Protein AF-A0A953IMC5-F1 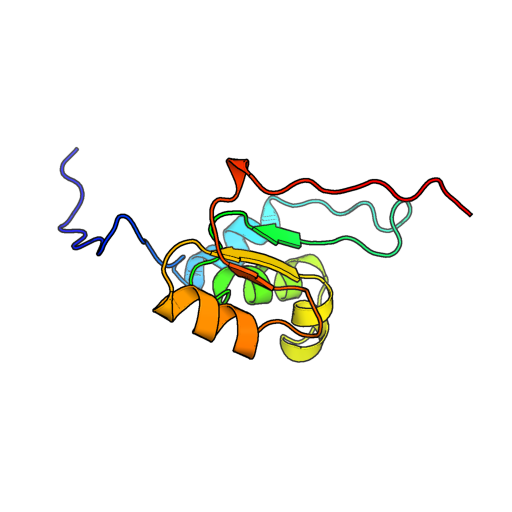(afdb_monomer)

Secondary structure (DSSP, 8-state):
-PPP----GGG--PPPGGGHHHHHTT----TTT-SS--EEETT-TTSHHHHHHHHHHHT--HHHHGGGEEEEE-SHHHHHHHHHHS-TT-EEES-GGG---PPPPP-

pLDDT: mean 86.27, std 15.6, range [36.62, 98.06]

Mean predicted aligned error: 6.72 Å

Foldseek 3Di:
DDDPDDPCPVPDDDDDLVCLLVVLVVDDDPCVVDVQAAQEEAACQLVPSVLSNQCNNVVDDSLVSLARAAYEHADPVRLVSNPVRHPDHSGHYHHSVPDDDDDDDDD

Sequence (107 aa):
MARPESQAIAGYFPTPEHLVPAIASLVALERERYDRPIVFDPCAGTGAALVALAGAVLDLAPADAARYCLGIELEATRAEALARRLPHGGARSGDALAFGIAASPGA

Nearest PDB structures (foldseek):
  1zkd-assembly1_B  TM=5.795E-01  e=1.373E+00  Rhodopseudomonas palustris CGA009
  1zkd-assembly1_A  TM=4.859E-01  e=1.886E+00  Rhodopseudomonas palustris CGA009
  5zzw-assembly2_A  TM=4.859E-01  e=1.770E+00  Dictyostelium discoideum

Radius of gyration: 14.93 Å; Cα contacts (8 Å, |Δi|>4): 144; chains: 1; bounding box: 53×29×34 Å

Structure (mmCIF, N/CA/C/O backbone):
data_AF-A0A953IMC5-F1
#
_entry.id   AF-A0A953IMC5-F1
#
loop_
_atom_site.group_PDB
_atom_site.id
_atom_site.type_symbol
_atom_site.label_atom_id
_atom_site.label_alt_id
_atom_site.label_comp_id
_atom_site.label_asym_id
_atom_site.label_entity_id
_atom_site.label_seq_id
_atom_site.pdbx_PDB_ins_code
_atom_site.Cartn_x
_atom_site.Cartn_y
_atom_site.Cartn_z
_atom_site.occupancy
_atom_site.B_iso_or_equiv
_atom_site.auth_seq_id
_atom_site.auth_comp_id
_atom_site.auth_asym_id
_atom_site.auth_atom_id
_atom_site.pdbx_PDB_model_num
ATOM 1 N N . MET A 1 1 ? -28.561 10.664 -5.590 1.00 40.03 1 MET A N 1
ATOM 2 C CA .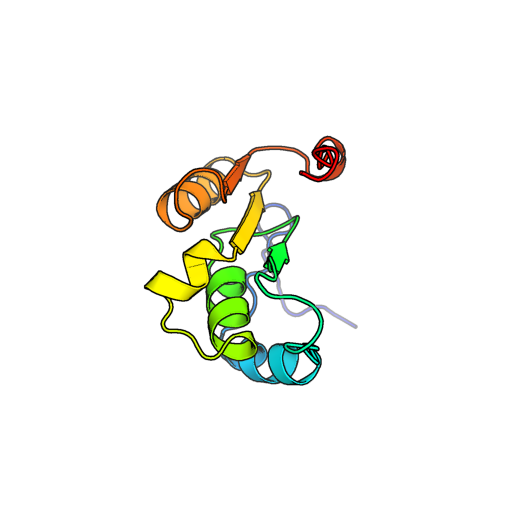 MET A 1 1 ? -28.171 9.240 -5.537 1.00 40.03 1 MET A CA 1
ATOM 3 C C . MET A 1 1 ? -27.882 8.885 -4.092 1.00 40.03 1 MET A C 1
ATOM 5 O O . MET A 1 1 ? -26.944 9.431 -3.525 1.00 40.03 1 MET A O 1
ATOM 9 N N . ALA A 1 2 ? -28.740 8.069 -3.481 1.00 48.50 2 ALA A N 1
ATOM 10 C CA . ALA A 1 2 ? -28.516 7.545 -2.140 1.00 48.50 2 ALA A CA 1
ATOM 11 C C . ALA A 1 2 ? -27.264 6.658 -2.172 1.00 48.50 2 ALA A C 1
ATOM 13 O O . ALA A 1 2 ? -27.209 5.699 -2.941 1.00 48.50 2 ALA A O 1
ATOM 14 N N . ARG A 1 3 ? -26.237 7.019 -1.396 1.00 58.12 3 ARG A N 1
ATOM 15 C CA . ARG A 1 3 ? -25.108 6.120 -1.142 1.00 58.12 3 ARG A CA 1
ATOM 16 C C . ARG A 1 3 ? -25.673 4.966 -0.303 1.00 58.12 3 ARG A C 1
ATOM 18 O O . ARG A 1 3 ? -26.260 5.274 0.736 1.00 58.12 3 ARG A O 1
ATOM 25 N N . PRO A 1 4 ? -25.569 3.695 -0.733 1.00 52.69 4 PRO A N 1
ATOM 26 C CA . PRO A 1 4 ? -25.958 2.584 0.126 1.00 52.69 4 PRO A CA 1
ATOM 27 C C . PRO A 1 4 ? -25.147 2.704 1.414 1.00 52.69 4 PRO A C 1
ATOM 29 O O . PRO A 1 4 ? -23.981 3.090 1.346 1.00 5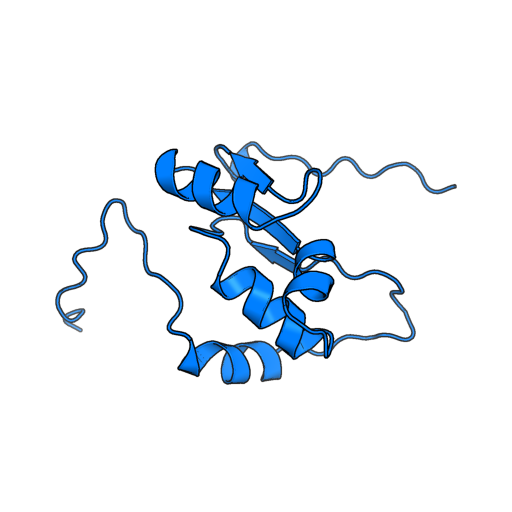2.69 4 PRO A O 1
ATOM 32 N N . GLU A 1 5 ? -25.812 2.496 2.551 1.00 49.66 5 GLU A N 1
ATOM 33 C CA . GLU A 1 5 ? -25.353 2.760 3.918 1.00 49.66 5 GLU A CA 1
ATOM 34 C C . GLU A 1 5 ? -23.862 2.484 4.118 1.0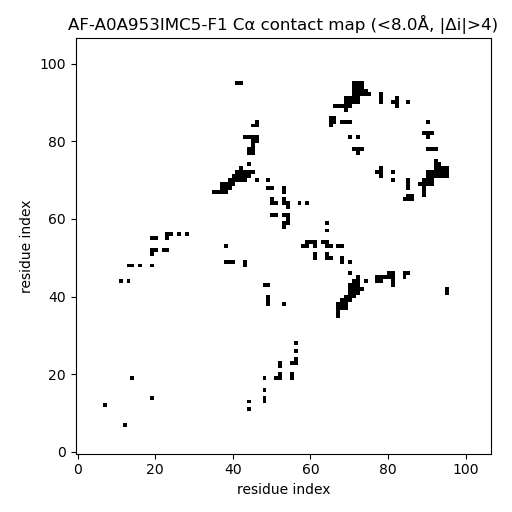0 49.66 5 GLU A C 1
ATOM 36 O O . GLU A 1 5 ? -23.439 1.397 4.502 1.00 49.66 5 GLU A O 1
ATOM 41 N N . SER A 1 6 ? -23.039 3.497 3.867 1.00 50.41 6 SER A N 1
ATOM 42 C CA . SER A 1 6 ? -21.639 3.420 4.215 1.00 50.41 6 SER A CA 1
ATOM 43 C C . SER A 1 6 ? -21.516 3.987 5.607 1.00 50.41 6 SER A C 1
ATOM 45 O O . SER A 1 6 ? -21.442 5.203 5.792 1.00 50.41 6 SER A O 1
ATOM 47 N N . GLN A 1 7 ? -21.491 3.095 6.591 1.00 53.19 7 GLN A N 1
ATOM 48 C CA . GLN A 1 7 ? -20.982 3.394 7.923 1.00 53.19 7 GLN A CA 1
ATOM 49 C C . GLN A 1 7 ? -19.468 3.633 7.822 1.00 53.19 7 GLN A C 1
ATOM 51 O O . GLN A 1 7 ? -18.652 2.838 8.280 1.00 53.19 7 GLN A O 1
ATOM 56 N N . ALA A 1 8 ? -19.072 4.709 7.145 1.00 59.25 8 ALA A N 1
ATOM 57 C CA . ALA A 1 8 ? -17.684 5.118 7.070 1.00 59.25 8 ALA A CA 1
ATOM 58 C C . ALA A 1 8 ? -17.288 5.648 8.447 1.00 59.25 8 ALA A C 1
ATOM 60 O O . ALA A 1 8 ? -17.583 6.792 8.797 1.00 59.25 8 ALA A O 1
ATOM 61 N N . ILE A 1 9 ? -16.636 4.808 9.247 1.00 64.00 9 ILE A N 1
ATOM 62 C CA . ILE A 1 9 ? -16.046 5.243 10.510 1.00 64.00 9 ILE A CA 1
ATOM 63 C C . ILE A 1 9 ? -14.937 6.239 10.154 1.00 64.00 9 ILE A C 1
ATOM 65 O O . ILE A 1 9 ? -13.953 5.881 9.507 1.00 64.00 9 ILE A O 1
ATOM 69 N N . ALA A 1 10 ? -15.138 7.505 10.528 1.00 66.00 10 ALA A N 1
ATOM 70 C CA . ALA A 1 10 ? -14.235 8.617 10.227 1.00 66.00 10 ALA A CA 1
ATOM 71 C C . ALA A 1 10 ? -13.931 8.816 8.723 1.00 66.00 10 ALA A C 1
ATOM 73 O O . ALA A 1 10 ? -12.828 9.212 8.362 1.00 66.00 10 ALA A O 1
ATOM 74 N N . GLY A 1 11 ? -14.891 8.531 7.832 1.00 72.56 11 GLY A N 1
ATOM 75 C CA . GLY A 1 11 ? -14.705 8.750 6.390 1.00 72.56 11 GLY A CA 1
ATOM 76 C C . GLY A 1 11 ? -13.782 7.740 5.696 1.00 72.56 11 GLY A C 1
ATOM 77 O O . GLY A 1 11 ? -13.371 7.985 4.566 1.00 72.56 11 GLY A O 1
ATOM 78 N N . TYR A 1 12 ? -13.473 6.609 6.341 1.00 81.56 12 TYR A N 1
ATOM 79 C CA . TYR A 1 12 ? -12.688 5.521 5.757 1.00 81.56 12 TYR A CA 1
ATOM 80 C C . TYR A 1 12 ? -13.549 4.577 4.907 1.00 81.56 12 TYR A C 1
ATOM 82 O O . TYR A 1 12 ? -14.571 4.065 5.371 1.00 81.56 12 TYR A O 1
ATOM 90 N N . PHE A 1 13 ? -13.091 4.306 3.683 1.00 87.50 13 PHE A N 1
ATOM 91 C CA . PHE A 1 13 ? -13.696 3.362 2.745 1.00 87.50 13 PHE A CA 1
ATOM 92 C C . PHE A 1 13 ? -12.583 2.459 2.195 1.00 87.50 13 PHE A C 1
ATOM 94 O O . PHE A 1 13 ? -11.811 2.914 1.350 1.00 87.50 13 PHE A O 1
ATOM 101 N N . PRO A 1 14 ? -12.439 1.210 2.675 1.00 89.94 14 PRO A N 1
ATOM 102 C CA . PRO A 1 14 ? -11.409 0.321 2.154 1.00 89.94 14 PRO A CA 1
ATOM 103 C C . PRO A 1 14 ? -11.668 0.040 0.673 1.00 89.94 14 PRO A C 1
ATOM 105 O O . PRO A 1 14 ? -12.790 -0.305 0.299 1.00 89.94 14 PRO A O 1
ATOM 108 N N . THR A 1 15 ? -10.633 0.148 -0.161 1.00 94.06 15 THR A N 1
ATOM 109 C CA . THR A 1 15 ? -10.723 -0.236 -1.574 1.00 94.06 15 THR A CA 1
ATOM 110 C C . THR A 1 15 ? -11.113 -1.713 -1.675 1.00 94.06 15 THR A C 1
ATOM 112 O O . THR A 1 15 ? -10.380 -2.562 -1.161 1.00 94.06 15 THR A O 1
ATOM 115 N N . PRO A 1 16 ? -12.234 -2.052 -2.333 1.00 94.00 16 PRO A N 1
ATOM 116 C CA . PRO A 1 16 ? -12.592 -3.441 -2.582 1.00 94.00 16 PRO A CA 1
ATOM 117 C C . PRO A 1 16 ? -11.510 -4.145 -3.407 1.00 94.00 16 PRO A C 1
ATOM 119 O O . PRO A 1 16 ? -11.112 -3.647 -4.459 1.00 94.00 16 PRO A O 1
ATOM 122 N N . GLU A 1 17 ? -11.064 -5.322 -2.964 1.00 93.56 17 GLU A N 1
ATOM 123 C CA . GLU A 1 17 ? -9.935 -6.042 -3.581 1.00 93.56 17 GLU A CA 1
ATOM 124 C C . GLU A 1 17 ? -10.149 -6.319 -5.076 1.00 93.56 17 GLU A C 1
ATOM 126 O O . GLU A 1 17 ? -9.232 -6.171 -5.879 1.00 93.56 17 GLU A O 1
ATOM 131 N N . HIS A 1 18 ? -11.387 -6.625 -5.473 1.00 95.25 18 HIS A N 1
ATOM 132 C CA . HIS A 1 18 ? -11.745 -6.895 -6.868 1.00 95.25 18 HIS A CA 1
ATOM 133 C C . HIS A 1 18 ? -11.597 -5.680 -7.803 1.00 95.25 18 HIS A C 1
ATOM 135 O O . HIS A 1 18 ? -11.589 -5.857 -9.019 1.00 95.25 18 HIS A O 1
ATOM 141 N N . LEU A 1 19 ? -11.484 -4.456 -7.271 1.00 96.62 19 LEU A N 1
ATOM 142 C CA . LEU A 1 19 ? -11.272 -3.245 -8.073 1.00 96.62 19 LEU A CA 1
ATOM 143 C C . LEU A 1 19 ? -9.791 -2.945 -8.322 1.00 96.62 19 LEU A C 1
ATOM 145 O O . LEU A 1 19 ? -9.479 -2.194 -9.244 1.00 96.62 19 LEU A O 1
ATOM 149 N N . VAL A 1 20 ? -8.873 -3.533 -7.549 1.00 96.19 20 VAL A N 1
ATOM 150 C CA . VAL A 1 20 ? -7.432 -3.263 -7.673 1.00 96.19 20 VAL A CA 1
ATOM 151 C C . VAL A 1 20 ? -6.897 -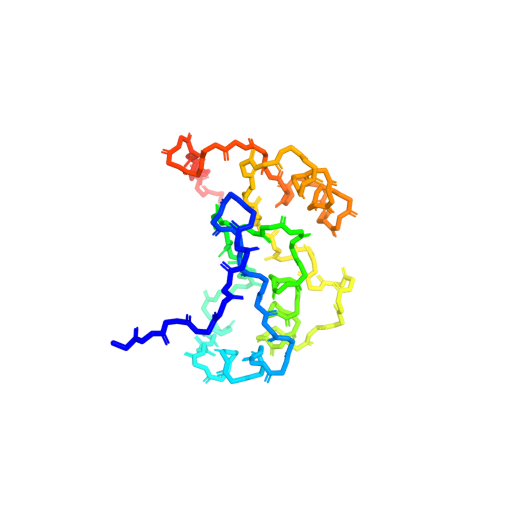3.561 -9.082 1.00 96.19 20 VAL A C 1
ATOM 153 O O . VAL A 1 20 ? -6.205 -2.695 -9.617 1.00 96.19 20 VAL A O 1
ATOM 156 N N . PRO A 1 21 ? -7.239 -4.688 -9.746 1.00 94.94 21 PRO A N 1
ATOM 157 C CA . PRO A 1 21 ? -6.767 -4.946 -11.109 1.00 94.94 21 PRO A CA 1
ATOM 158 C C . PRO A 1 21 ? -7.249 -3.899 -12.120 1.00 94.94 21 PRO A C 1
ATOM 160 O O . PRO A 1 21 ? -6.492 -3.479 -12.993 1.00 94.94 21 PRO A O 1
ATOM 163 N N . ALA A 1 22 ? -8.495 -3.434 -11.980 1.00 97.19 22 ALA A N 1
ATOM 164 C CA . ALA A 1 22 ? -9.044 -2.397 -12.846 1.00 97.19 22 ALA A CA 1
ATOM 165 C C . ALA A 1 22 ? -8.314 -1.061 -12.644 1.00 97.19 22 ALA A C 1
ATOM 167 O O . ALA A 1 22 ? -7.954 -0.413 -13.622 1.00 97.19 22 ALA A O 1
ATOM 168 N N . ILE A 1 23 ? -8.026 -0.679 -11.395 1.00 96.06 23 ILE A N 1
ATOM 169 C CA . ILE A 1 23 ? -7.243 0.527 -11.083 1.00 96.06 23 ILE A CA 1
ATOM 170 C C . ILE A 1 23 ? -5.821 0.409 -11.648 1.00 96.06 23 ILE A C 1
ATOM 172 O O . ILE A 1 23 ? -5.347 1.337 -12.297 1.00 96.06 23 ILE A O 1
ATOM 176 N N . ALA A 1 24 ? -5.161 -0.737 -11.459 1.00 95.38 24 ALA A N 1
ATOM 177 C CA . ALA A 1 24 ? -3.811 -0.980 -11.964 1.00 95.38 24 ALA A CA 1
ATOM 178 C C . ALA A 1 24 ? -3.729 -0.856 -13.494 1.00 95.38 24 ALA A C 1
ATOM 180 O O . ALA A 1 24 ? -2.760 -0.308 -14.007 1.00 95.38 24 ALA A O 1
ATOM 181 N N . SER A 1 25 ? -4.770 -1.283 -14.220 1.00 95.31 25 SER A N 1
ATOM 182 C CA . SER A 1 25 ? -4.822 -1.182 -15.688 1.00 95.31 25 SER A CA 1
ATOM 183 C C . SER A 1 25 ? -4.811 0.255 -16.228 1.00 95.31 25 SER A C 1
ATOM 185 O O . SER A 1 25 ? -4.526 0.466 -17.404 1.00 95.31 25 SER A O 1
ATOM 187 N N . LEU A 1 26 ? -5.101 1.246 -15.377 1.00 95.31 26 LEU A N 1
ATOM 188 C CA . LEU A 1 26 ? -5.060 2.667 -15.732 1.00 95.31 26 LEU A CA 1
ATOM 189 C C . LEU A 1 26 ? -3.658 3.274 -15.594 1.00 95.31 26 LEU A C 1
ATOM 191 O O . LEU A 1 26 ? -3.446 4.419 -15.993 1.00 95.31 26 LEU A O 1
ATOM 195 N N . VAL A 1 27 ? -2.708 2.540 -15.011 1.00 90.94 27 VAL A N 1
ATOM 196 C CA . VAL A 1 27 ? -1.353 3.019 -14.738 1.00 90.94 27 VAL A CA 1
ATOM 197 C C . VAL A 1 27 ? -0.396 2.452 -15.783 1.00 90.94 27 VAL A C 1
ATOM 199 O O . VAL A 1 27 ? -0.154 1.249 -15.830 1.00 90.94 27 VAL A O 1
ATOM 202 N N . ALA A 1 28 ? 0.188 3.329 -16.598 1.00 86.06 28 ALA A N 1
ATOM 203 C CA . ALA A 1 28 ? 1.280 2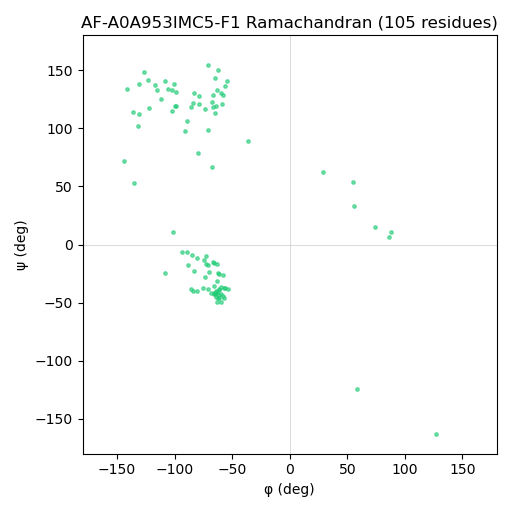.984 -17.503 1.00 86.06 28 ALA A CA 1
ATOM 204 C C . ALA A 1 28 ? 2.618 3.393 -16.872 1.00 86.06 28 ALA A C 1
ATOM 206 O O . ALA A 1 28 ? 2.834 4.569 -16.579 1.00 86.06 28 ALA A O 1
ATOM 207 N N . LEU A 1 29 ? 3.508 2.425 -16.646 1.00 84.25 29 LEU A N 1
ATOM 208 C CA . LEU A 1 29 ? 4.835 2.669 -16.083 1.00 84.25 29 LEU A CA 1
ATOM 209 C C . LEU A 1 29 ? 5.895 2.697 -17.192 1.00 84.25 29 LEU A C 1
ATOM 211 O O . LEU A 1 29 ? 6.127 1.686 -17.849 1.00 84.25 29 LEU A O 1
ATOM 215 N N . GLU A 1 30 ? 6.582 3.830 -17.346 1.00 85.69 30 GLU A N 1
ATOM 216 C CA . GLU A 1 30 ? 7.747 3.984 -18.233 1.00 85.69 30 GLU A CA 1
ATOM 217 C C . GLU A 1 30 ? 9.009 3.410 -17.565 1.00 85.69 30 GLU A C 1
ATOM 219 O O . GLU A 1 30 ? 9.826 4.141 -16.994 1.00 85.69 30 GLU A O 1
ATOM 224 N N . ARG A 1 31 ? 9.155 2.081 -17.585 1.00 76.94 31 ARG A N 1
ATOM 225 C CA . ARG A 1 31 ? 10.261 1.372 -16.911 1.00 76.94 31 ARG A CA 1
ATOM 226 C C . ARG A 1 31 ? 11.639 1.739 -17.460 1.00 76.94 31 ARG A C 1
ATOM 228 O O . ARG A 1 31 ? 12.620 1.630 -16.737 1.00 76.94 31 ARG A O 1
ATOM 235 N N . GLU A 1 32 ? 11.719 2.190 -18.707 1.00 79.50 32 GLU A N 1
ATOM 236 C CA . GLU A 1 32 ? 12.967 2.607 -19.354 1.00 79.50 32 GLU A CA 1
ATOM 237 C C . GLU A 1 32 ? 13.489 3.950 -18.825 1.00 79.50 32 GLU A C 1
ATOM 239 O O . GLU A 1 32 ? 14.649 4.293 -19.051 1.00 79.50 32 GLU A O 1
ATOM 244 N N . ARG A 1 33 ? 12.634 4.728 -18.150 1.00 80.25 33 ARG A N 1
ATOM 245 C CA . ARG A 1 33 ? 12.947 6.079 -17.673 1.00 80.25 33 ARG A CA 1
ATOM 246 C C . ARG A 1 33 ? 13.112 6.165 -16.157 1.00 80.25 33 ARG A C 1
ATOM 248 O O . ARG A 1 33 ? 13.759 7.095 -15.675 1.00 80.25 33 ARG A O 1
ATOM 255 N N . TYR A 1 34 ? 12.508 5.238 -15.414 1.00 78.19 34 TYR A N 1
ATOM 256 C CA . TYR A 1 34 ? 12.467 5.274 -13.956 1.00 78.19 34 TYR A CA 1
ATOM 257 C C . TYR A 1 34 ? 12.740 3.900 -13.341 1.00 78.19 34 TYR A C 1
ATOM 259 O O . TYR A 1 34 ? 11.923 2.985 -13.420 1.00 78.19 34 TYR A O 1
ATOM 267 N N . ASP A 1 35 ? 13.862 3.798 -12.634 1.00 76.88 35 ASP A N 1
ATOM 268 C CA . ASP A 1 35 ? 14.391 2.514 -12.158 1.00 76.88 35 ASP A CA 1
ATOM 269 C C . ASP A 1 35 ? 13.738 2.037 -10.848 1.00 76.88 35 ASP A C 1
ATOM 271 O O . ASP A 1 35 ? 13.787 0.856 -10.500 1.00 76.88 35 ASP A O 1
ATOM 275 N N . ARG A 1 36 ? 13.168 2.965 -10.065 1.00 83.69 36 ARG A N 1
ATOM 276 C CA . ARG A 1 36 ? 12.629 2.711 -8.715 1.00 83.69 36 ARG A CA 1
ATOM 277 C C . ARG A 1 36 ? 11.375 3.550 -8.443 1.00 83.69 36 ARG A C 1
ATOM 279 O O . ARG A 1 36 ? 11.449 4.520 -7.685 1.00 83.69 36 ARG A O 1
ATOM 286 N N . PRO A 1 37 ? 10.233 3.226 -9.071 1.00 89.56 37 PRO A N 1
ATOM 287 C CA . PRO A 1 37 ? 8.986 3.943 -8.826 1.00 89.56 37 PRO A CA 1
ATOM 288 C C . PRO A 1 37 ? 8.516 3.739 -7.383 1.00 89.56 37 PRO A C 1
ATOM 290 O O . PRO A 1 37 ? 8.639 2.648 -6.838 1.00 89.56 37 PRO A O 1
ATOM 293 N N . ILE A 1 38 ? 7.939 4.773 -6.777 1.00 91.75 38 ILE A N 1
ATOM 294 C CA . ILE A 1 38 ? 7.276 4.668 -5.474 1.00 91.75 38 ILE A CA 1
ATOM 295 C C . ILE A 1 38 ? 5.781 4.863 -5.695 1.00 91.75 38 ILE A C 1
ATOM 297 O O . ILE A 1 38 ? 5.361 5.875 -6.257 1.00 91.75 38 ILE A O 1
ATOM 301 N N . VAL A 1 39 ? 4.982 3.900 -5.246 1.00 94.38 39 VAL A N 1
ATOM 302 C CA . VAL A 1 39 ? 3.527 4.028 -5.183 1.00 94.38 39 VAL A CA 1
ATOM 303 C C . VAL A 1 39 ? 3.191 4.740 -3.883 1.00 94.38 39 VAL A C 1
ATOM 305 O O . VAL A 1 39 ? 3.572 4.294 -2.799 1.00 94.38 39 VAL A O 1
ATOM 308 N N . PHE A 1 40 ? 2.508 5.873 -4.001 1.00 95.25 40 PHE A N 1
ATOM 309 C CA . PHE A 1 40 ? 2.199 6.749 -2.883 1.00 95.25 40 PHE A CA 1
ATOM 310 C C . PHE A 1 40 ? 0.693 6.815 -2.637 1.00 95.25 40 PHE A C 1
ATOM 312 O O . PHE A 1 40 ? -0.070 7.032 -3.577 1.00 95.25 40 PHE A O 1
ATOM 319 N N . ASP A 1 41 ? 0.282 6.676 -1.377 1.00 96.19 41 ASP A N 1
ATOM 320 C CA . ASP A 1 41 ? -1.100 6.885 -0.943 1.00 96.19 41 ASP A CA 1
ATOM 321 C C . ASP A 1 41 ? -1.145 7.809 0.292 1.00 96.19 41 ASP A C 1
ATOM 323 O O . ASP A 1 41 ? -0.690 7.417 1.374 1.00 96.19 41 ASP A O 1
ATOM 327 N N . PRO A 1 42 ? -1.679 9.039 0.169 1.00 95.00 42 PRO A N 1
ATOM 328 C CA . PRO A 1 42 ? -1.795 9.971 1.289 1.00 95.00 42 PRO A CA 1
ATOM 329 C C . PRO A 1 42 ? -2.880 9.578 2.308 1.00 95.00 42 PRO A C 1
ATOM 331 O O . PRO A 1 42 ? -2.951 10.191 3.371 1.00 95.00 42 PRO A O 1
ATOM 334 N N . CYS A 1 43 ? -3.723 8.591 1.994 1.00 94.56 43 CYS A N 1
ATOM 335 C CA . CYS A 1 43 ? -4.829 8.114 2.824 1.00 94.56 43 CYS A CA 1
ATOM 336 C C . CYS A 1 43 ? -4.840 6.578 2.849 1.00 94.56 43 CYS A C 1
ATOM 338 O O . CYS A 1 43 ? -5.848 5.933 2.551 1.00 94.56 43 CYS A O 1
ATOM 340 N N . ALA A 1 44 ? -3.697 5.989 3.193 1.00 96.06 44 ALA A N 1
ATOM 341 C CA . ALA A 1 44 ? -3.402 4.585 2.942 1.00 96.06 44 ALA A CA 1
ATOM 342 C C . ALA A 1 44 ? -4.274 3.601 3.735 1.00 96.06 44 ALA A C 1
ATOM 344 O O . ALA A 1 44 ? -4.285 2.399 3.436 1.00 96.06 44 ALA A O 1
ATOM 345 N N . GLY A 1 45 ? -4.986 4.052 4.771 1.00 95.56 45 GLY A N 1
ATOM 346 C CA . GLY A 1 45 ? -5.715 3.169 5.663 1.00 95.56 45 GLY A CA 1
ATOM 347 C C . GLY A 1 45 ? -4.758 2.175 6.302 1.00 95.56 45 GLY A C 1
ATOM 348 O O . GLY A 1 45 ? -3.743 2.534 6.886 1.00 95.56 45 GLY A O 1
ATOM 349 N N 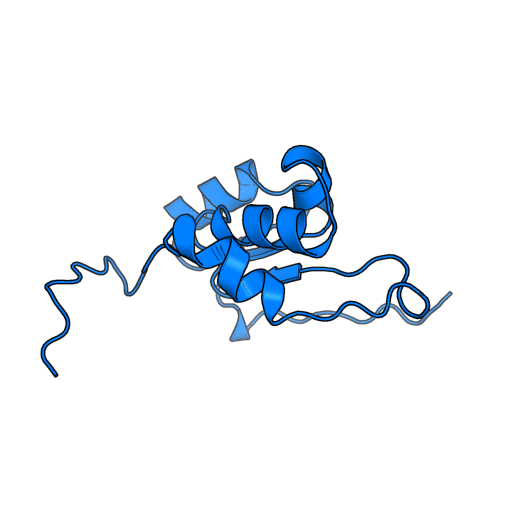. THR A 1 46 ? -5.055 0.886 6.148 1.00 96.31 46 THR A N 1
ATOM 350 C CA . THR A 1 46 ? -4.135 -0.167 6.604 1.00 96.31 46 THR A CA 1
ATOM 351 C C . THR A 1 46 ? -2.981 -0.423 5.622 1.00 96.31 46 THR A C 1
ATOM 353 O O . THR A 1 46 ? -2.057 -1.168 5.944 1.00 96.31 46 THR A O 1
ATOM 356 N N . GLY A 1 47 ? -3.034 0.109 4.398 1.00 97.25 47 GLY A N 1
ATOM 357 C CA . GLY A 1 47 ? -2.065 -0.124 3.321 1.00 97.25 47 GLY A CA 1
ATOM 358 C C . GLY A 1 47 ? -2.332 -1.362 2.459 1.00 97.25 47 GLY A C 1
ATOM 359 O O . GLY A 1 47 ? -1.495 -1.716 1.637 1.00 97.25 47 GLY A O 1
ATOM 360 N N . ALA A 1 48 ? -3.465 -2.052 2.638 1.00 97.25 48 ALA A N 1
ATOM 361 C CA . ALA A 1 48 ? -3.773 -3.275 1.884 1.00 97.25 48 ALA A CA 1
ATOM 362 C C . ALA A 1 48 ? -3.898 -2.994 0.378 1.00 97.25 48 ALA A C 1
ATOM 364 O O . ALA A 1 48 ? -3.250 -3.650 -0.434 1.00 97.25 48 ALA A O 1
ATOM 365 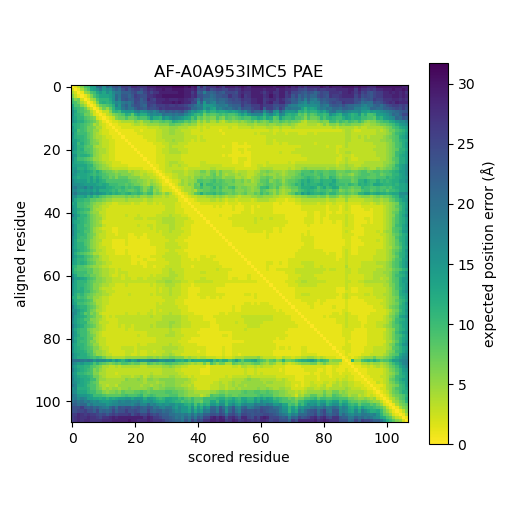N N . ALA A 1 49 ? -4.683 -1.972 0.028 1.00 97.56 49 ALA A N 1
ATOM 366 C CA . ALA A 1 49 ? -4.881 -1.549 -1.353 1.00 97.56 49 ALA A CA 1
ATOM 367 C C . ALA A 1 49 ? -3.582 -1.044 -1.990 1.00 97.56 49 ALA A C 1
ATOM 369 O O . ALA A 1 49 ? -3.291 -1.386 -3.130 1.00 97.56 49 ALA A O 1
ATOM 370 N N . LEU A 1 50 ? -2.780 -0.291 -1.230 1.00 97.88 50 LEU A N 1
ATOM 371 C CA . LEU A 1 50 ? -1.491 0.234 -1.673 1.00 97.88 50 LEU A CA 1
ATOM 372 C C . LEU A 1 50 ? -0.521 -0.890 -2.074 1.00 97.88 50 LEU A C 1
ATOM 374 O O . LEU A 1 50 ? 0.016 -0.870 -3.178 1.00 97.88 50 LEU A O 1
ATOM 378 N N . VAL A 1 51 ? -0.349 -1.907 -1.222 1.00 98.06 51 VAL A N 1
ATOM 379 C CA . VAL A 1 51 ? 0.526 -3.054 -1.527 1.00 98.06 51 VAL A CA 1
ATOM 380 C C . VAL A 1 51 ? -0.012 -3.873 -2.699 1.00 98.06 51 VAL A C 1
ATOM 382 O O . VAL A 1 51 ? 0.762 -4.282 -3.562 1.00 98.06 51 VAL A O 1
ATOM 385 N N . ALA A 1 52 ? -1.327 -4.101 -2.757 1.00 97.88 52 ALA A N 1
ATOM 386 C CA . ALA A 1 52 ? -1.943 -4.842 -3.855 1.00 97.88 52 ALA A CA 1
ATOM 387 C C . ALA A 1 52 ? -1.787 -4.110 -5.199 1.00 97.88 52 ALA A C 1
ATOM 389 O O . ALA A 1 52 ? -1.445 -4.732 -6.203 1.00 97.88 52 ALA A O 1
ATOM 390 N N . LEU A 1 53 ? -1.974 -2.786 -5.211 1.00 97.44 53 LEU A N 1
ATOM 391 C CA . LEU A 1 53 ? -1.770 -1.952 -6.392 1.00 97.44 53 LEU A CA 1
ATOM 392 C C . LEU A 1 53 ? -0.303 -1.959 -6.828 1.00 97.44 53 LEU A C 1
ATOM 394 O O . LEU A 1 53 ? -0.026 -2.150 -8.009 1.00 97.44 53 LEU A O 1
ATOM 398 N N . ALA A 1 54 ? 0.636 -1.806 -5.891 1.00 96.12 54 ALA A N 1
ATOM 399 C CA . ALA A 1 54 ? 2.063 -1.884 -6.190 1.00 96.12 54 ALA A CA 1
ATOM 400 C C . ALA A 1 54 ? 2.449 -3.249 -6.773 1.00 96.12 54 ALA A C 1
ATOM 402 O O . ALA A 1 54 ? 3.170 -3.300 -7.763 1.00 96.12 54 ALA A O 1
ATOM 403 N N . GLY A 1 55 ? 1.926 -4.347 -6.220 1.00 95.88 55 GLY A N 1
ATOM 404 C CA . GLY A 1 55 ? 2.147 -5.689 -6.761 1.00 95.88 55 GLY A CA 1
ATOM 405 C C . GLY A 1 55 ? 1.615 -5.838 -8.185 1.00 95.88 55 GLY A C 1
ATOM 406 O O . GLY A 1 55 ? 2.323 -6.349 -9.046 1.00 95.88 55 GLY A O 1
ATOM 407 N N . ALA A 1 56 ? 0.411 -5.326 -8.456 1.00 95.62 56 ALA A N 1
ATOM 408 C CA . ALA A 1 56 ? -0.203 -5.391 -9.780 1.00 95.62 56 ALA A CA 1
ATOM 409 C C . ALA A 1 56 ? 0.524 -4.529 -10.829 1.00 95.62 56 ALA A C 1
ATOM 411 O O . ALA A 1 56 ? 0.713 -4.970 -11.957 1.00 95.62 56 ALA A O 1
ATOM 412 N N . VAL A 1 57 ? 0.946 -3.313 -10.470 1.00 94.19 57 VAL A N 1
ATOM 413 C CA . VAL A 1 57 ? 1.635 -2.389 -11.392 1.00 94.19 57 VAL A CA 1
ATOM 414 C C . VAL A 1 57 ? 3.087 -2.811 -11.635 1.00 94.19 57 VAL A C 1
ATOM 416 O O . VAL A 1 57 ? 3.610 -2.674 -12.743 1.00 94.19 57 VAL A O 1
ATOM 419 N N . LEU A 1 58 ? 3.764 -3.316 -10.600 1.00 92.50 58 LEU A N 1
ATOM 420 C CA . LEU A 1 58 ? 5.183 -3.666 -10.666 1.00 92.50 58 LEU A CA 1
ATOM 421 C C . LEU A 1 58 ? 5.438 -5.134 -11.015 1.00 92.50 58 LEU A C 1
ATOM 423 O O . LEU A 1 58 ? 6.594 -5.473 -11.269 1.00 92.50 58 LEU A O 1
ATOM 427 N N . ASP A 1 59 ? 4.389 -5.952 -11.096 1.00 92.75 59 ASP A N 1
ATOM 428 C CA . ASP A 1 59 ? 4.463 -7.406 -11.272 1.00 92.75 59 ASP A CA 1
ATOM 429 C C . ASP A 1 59 ? 5.331 -8.063 -10.185 1.00 92.75 59 ASP A C 1
ATOM 431 O O . ASP A 1 59 ? 6.334 -8.727 -10.440 1.00 92.75 59 ASP A O 1
ATOM 435 N N . LEU A 1 60 ? 4.982 -7.779 -8.926 1.00 94.25 60 LEU A N 1
ATOM 436 C CA . LEU A 1 60 ? 5.726 -8.213 -7.744 1.00 94.25 60 LEU A CA 1
ATOM 437 C C . LEU A 1 60 ? 4.829 -8.950 -6.753 1.00 94.25 60 LEU A C 1
ATOM 439 O O . LEU A 1 60 ? 3.661 -8.611 -6.551 1.00 94.25 60 LEU A O 1
ATOM 443 N N . ALA A 1 61 ? 5.423 -9.908 -6.042 1.00 96.81 61 ALA A N 1
ATOM 444 C CA . ALA A 1 61 ? 4.789 -10.509 -4.879 1.00 96.81 61 ALA A CA 1
ATOM 445 C C . ALA A 1 61 ? 4.556 -9.448 -3.778 1.00 96.81 61 ALA A C 1
ATOM 447 O O . ALA A 1 61 ? 5.363 -8.524 -3.638 1.00 96.81 61 ALA A O 1
ATOM 448 N N . PRO A 1 62 ? 3.513 -9.583 -2.933 1.00 94.75 62 PRO A N 1
ATOM 449 C CA . PRO A 1 62 ? 3.155 -8.560 -1.944 1.00 94.75 62 PRO A CA 1
ATOM 450 C C . PRO A 1 62 ? 4.294 -8.135 -1.005 1.00 94.75 62 PRO A C 1
ATOM 452 O O . PRO A 1 62 ? 4.422 -6.955 -0.681 1.00 94.75 62 PRO A O 1
ATOM 455 N N . ALA A 1 63 ? 5.140 -9.079 -0.580 1.00 92.94 63 ALA A N 1
ATOM 456 C CA . ALA A 1 63 ? 6.267 -8.794 0.308 1.00 92.94 63 ALA A CA 1
ATOM 457 C C . ALA A 1 63 ? 7.328 -7.894 -0.352 1.00 92.94 63 ALA A C 1
ATOM 459 O O . ALA A 1 63 ? 7.910 -7.034 0.310 1.00 92.94 63 ALA A O 1
ATOM 460 N N . ASP A 1 64 ? 7.556 -8.066 -1.654 1.00 95.25 64 ASP A N 1
ATOM 461 C CA . ASP A 1 64 ? 8.492 -7.246 -2.420 1.00 95.25 64 ASP A CA 1
ATOM 462 C C . ASP A 1 64 ? 7.854 -5.909 -2.810 1.00 95.25 64 ASP A C 1
ATOM 464 O O . ASP A 1 64 ? 8.486 -4.863 -2.667 1.00 95.25 64 ASP A O 1
ATOM 468 N N . ALA A 1 65 ? 6.575 -5.925 -3.199 1.00 95.75 65 ALA A N 1
ATOM 469 C CA . ALA A 1 65 ? 5.795 -4.736 -3.535 1.00 95.75 65 ALA A CA 1
ATOM 470 C C . ALA A 1 65 ? 5.736 -3.719 -2.383 1.00 95.75 65 ALA A C 1
ATOM 472 O O . ALA A 1 65 ? 5.834 -2.513 -2.612 1.00 95.75 65 ALA A O 1
ATOM 473 N N . ALA A 1 66 ? 5.655 -4.188 -1.132 1.00 96.88 66 ALA A N 1
ATOM 474 C CA . ALA A 1 66 ? 5.632 -3.324 0.048 1.00 96.88 66 ALA A CA 1
ATOM 475 C C . ALA A 1 66 ? 6.864 -2.403 0.156 1.00 96.88 66 ALA A C 1
ATOM 477 O O . ALA A 1 66 ? 6.763 -1.318 0.723 1.00 96.88 66 ALA A O 1
ATOM 478 N N . ARG A 1 67 ? 8.014 -2.783 -0.422 1.00 94.94 67 ARG A N 1
ATOM 479 C CA . ARG A 1 67 ? 9.233 -1.950 -0.437 1.00 94.94 67 ARG A CA 1
ATOM 480 C C . ARG A 1 67 ? 9.124 -0.724 -1.347 1.00 94.94 67 ARG A C 1
ATOM 482 O O . ARG A 1 67 ? 9.911 0.204 -1.199 1.00 94.94 67 ARG A O 1
ATOM 489 N N . TYR A 1 68 ? 8.155 -0.721 -2.257 1.00 94.75 68 TYR A N 1
ATOM 490 C CA . TYR A 1 68 ? 7.888 0.366 -3.201 1.00 94.75 68 TYR A CA 1
ATOM 491 C C . TYR A 1 68 ? 6.703 1.235 -2.767 1.00 94.75 68 TYR A C 1
ATOM 493 O O . TYR A 1 68 ? 6.211 2.044 -3.546 1.00 94.75 68 TYR A O 1
ATOM 501 N N . CYS A 1 69 ? 6.220 1.060 -1.538 1.00 96.69 69 CYS A N 1
ATOM 502 C CA . CYS A 1 69 ? 5.038 1.737 -1.028 1.00 96.69 69 CYS A CA 1
ATOM 503 C C . CYS A 1 69 ? 5.417 2.849 -0.043 1.00 96.69 69 CYS A C 1
ATOM 505 O O . CYS A 1 69 ? 6.181 2.624 0.898 1.00 96.69 69 CYS A O 1
ATOM 507 N N . LEU A 1 70 ? 4.809 4.021 -0.218 1.00 96.50 70 LEU A N 1
ATOM 508 C CA . LEU A 1 70 ? 4.794 5.099 0.764 1.00 96.50 70 LEU A CA 1
ATOM 509 C C . LEU A 1 70 ? 3.341 5.437 1.109 1.00 96.50 70 LEU A C 1
ATOM 511 O O . LEU A 1 70 ? 2.574 5.856 0.248 1.00 96.50 70 LEU A O 1
ATOM 515 N N . GLY A 1 71 ? 2.961 5.246 2.365 1.00 96.81 71 GLY A N 1
ATOM 516 C CA . GLY A 1 71 ? 1.610 5.485 2.854 1.00 96.81 71 GLY A CA 1
ATOM 517 C C . GLY A 1 71 ? 1.585 6.482 4.004 1.00 96.81 71 GLY A C 1
ATOM 518 O O . GLY A 1 71 ? 2.446 6.436 4.890 1.00 96.81 71 GLY A O 1
ATOM 519 N N . ILE A 1 72 ? 0.567 7.336 4.017 1.00 96.75 72 ILE A N 1
ATOM 520 C CA . ILE A 1 72 ? 0.237 8.212 5.145 1.00 96.75 72 ILE A CA 1
ATOM 521 C C . ILE A 1 72 ? -1.143 7.826 5.669 1.00 96.75 72 ILE A C 1
ATOM 523 O O . ILE A 1 72 ? -2.051 7.564 4.885 1.00 96.75 72 ILE A O 1
ATOM 527 N N . GLU A 1 73 ? -1.304 7.768 6.987 1.00 96.44 73 GLU A N 1
ATOM 528 C CA . GLU A 1 73 ? -2.604 7.534 7.612 1.00 96.44 73 GLU A CA 1
ATOM 529 C C . GLU A 1 73 ? -2.779 8.379 8.876 1.00 96.44 73 GLU A C 1
ATOM 531 O O . GLU A 1 73 ? -1.902 8.437 9.744 1.00 96.44 73 GLU A O 1
ATOM 536 N N . LEU A 1 74 ? -3.945 9.017 8.985 1.00 94.31 74 LEU A N 1
ATOM 537 C CA . LEU A 1 74 ? -4.271 9.926 10.078 1.00 94.31 74 LEU A CA 1
ATOM 538 C C . LEU A 1 74 ? -4.794 9.195 11.322 1.00 94.31 74 LEU A C 1
ATOM 540 O O . LEU A 1 74 ? -4.461 9.582 12.440 1.00 94.31 74 LEU A O 1
ATOM 544 N N . GLU A 1 75 ? -5.628 8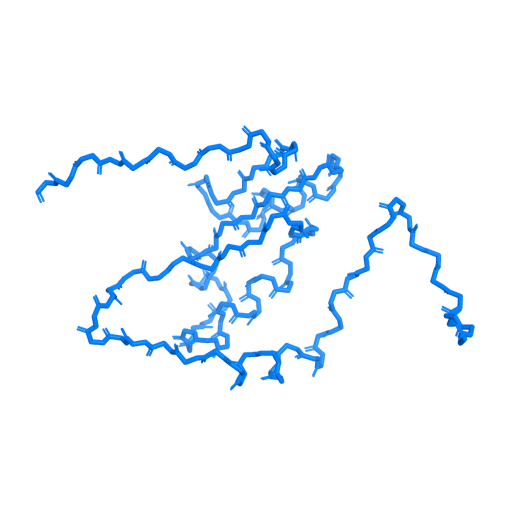.164 11.159 1.00 95.19 75 GLU A N 1
ATOM 545 C CA . GLU A 1 75 ? -6.222 7.460 12.298 1.00 95.19 75 GLU A CA 1
ATOM 546 C C . GLU A 1 75 ? -5.215 6.487 12.914 1.00 95.19 75 GLU A C 1
ATOM 548 O O . GLU A 1 75 ? -4.622 5.661 12.221 1.00 95.19 75 GLU A O 1
ATOM 553 N N . ALA A 1 76 ? -5.027 6.587 14.229 1.00 94.06 76 ALA A N 1
ATOM 554 C CA . ALA A 1 76 ? -3.945 5.917 14.943 1.00 94.06 76 ALA A CA 1
ATOM 555 C C . ALA A 1 76 ? -3.937 4.393 14.745 1.00 94.06 76 ALA A C 1
ATOM 557 O O . ALA A 1 76 ? -2.897 3.817 14.428 1.00 94.06 76 ALA A O 1
ATOM 558 N N . THR A 1 77 ? -5.092 3.736 14.859 1.00 95.69 77 THR A N 1
ATOM 559 C CA . THR A 1 77 ? -5.187 2.270 14.766 1.00 95.69 77 THR A CA 1
ATOM 560 C C . THR A 1 77 ? -4.811 1.770 13.372 1.00 95.69 77 THR A C 1
ATOM 562 O O . THR A 1 77 ? -4.089 0.777 13.214 1.00 95.69 77 THR A O 1
ATOM 565 N N . ARG A 1 78 ? -5.275 2.460 12.326 1.00 95.44 78 ARG A N 1
ATOM 566 C CA . ARG A 1 78 ? -4.903 2.151 10.942 1.00 95.44 78 ARG A CA 1
ATOM 567 C C . ARG A 1 78 ? -3.455 2.513 10.646 1.00 95.44 78 ARG A C 1
ATOM 569 O O . ARG A 1 78 ? -2.788 1.723 9.981 1.00 95.44 78 ARG A O 1
ATOM 576 N N . ALA A 1 79 ? -2.946 3.618 11.182 1.00 96.00 79 ALA A N 1
ATOM 577 C CA . ALA A 1 79 ? -1.546 4.002 11.039 1.00 96.00 79 ALA A CA 1
ATOM 578 C C . ALA A 1 79 ? -0.605 2.949 11.648 1.00 96.00 79 ALA A C 1
ATOM 580 O O . ALA A 1 79 ? 0.412 2.603 11.047 1.00 96.00 79 ALA A O 1
ATOM 581 N N . GLU A 1 80 ? -0.966 2.356 12.786 1.00 97.06 80 GLU A N 1
ATOM 582 C CA . GLU A 1 80 ? -0.232 1.221 13.350 1.00 97.06 80 GLU A CA 1
ATOM 583 C C . GLU A 1 80 ? -0.283 -0.017 12.443 1.00 97.06 80 GLU A C 1
ATOM 585 O O . GLU A 1 80 ? 0.726 -0.704 12.260 1.00 97.06 80 GLU A O 1
ATOM 590 N N . ALA A 1 81 ? -1.445 -0.322 11.857 1.00 97.00 81 ALA A N 1
ATOM 591 C CA . ALA A 1 81 ? -1.576 -1.426 10.906 1.00 97.00 81 ALA A CA 1
ATOM 592 C C . ALA A 1 81 ? -0.733 -1.195 9.642 1.00 97.00 81 ALA A C 1
ATOM 594 O O . ALA A 1 81 ? -0.070 -2.121 9.170 1.00 97.00 81 ALA A O 1
ATOM 595 N N . LEU A 1 82 ? -0.710 0.040 9.142 1.00 97.50 82 LEU A N 1
ATOM 596 C CA . LEU A 1 82 ? 0.125 0.477 8.030 1.00 97.50 82 LEU A CA 1
ATOM 597 C C . LEU A 1 82 ? 1.614 0.319 8.355 1.00 97.50 82 LEU A C 1
ATOM 599 O O . LEU A 1 82 ? 2.352 -0.246 7.552 1.00 97.50 82 LEU A O 1
ATOM 603 N N . ALA A 1 83 ? 2.048 0.740 9.546 1.00 96.88 83 ALA A N 1
ATOM 604 C CA . ALA A 1 83 ? 3.435 0.620 9.995 1.00 96.88 83 ALA A CA 1
ATOM 605 C C . ALA A 1 83 ? 3.904 -0.837 10.132 1.00 96.88 83 ALA A C 1
ATOM 607 O O . ALA A 1 83 ? 5.071 -1.130 9.892 1.00 96.88 83 ALA A O 1
ATOM 608 N N . ARG A 1 84 ? 3.003 -1.766 10.479 1.00 96.69 84 ARG A N 1
ATOM 609 C CA . ARG A 1 84 ? 3.306 -3.208 10.471 1.00 96.69 84 ARG A CA 1
ATOM 610 C C . ARG A 1 84 ? 3.383 -3.793 9.061 1.00 96.69 84 ARG A C 1
ATOM 612 O O . ARG A 1 84 ? 4.058 -4.799 8.866 1.00 96.69 84 ARG A O 1
ATOM 619 N N . ARG A 1 85 ? 2.667 -3.207 8.097 1.00 97.06 85 ARG A N 1
ATOM 620 C CA . ARG A 1 85 ? 2.600 -3.693 6.712 1.00 97.06 85 ARG A CA 1
ATOM 621 C C . ARG A 1 85 ? 3.741 -3.170 5.844 1.00 97.06 85 ARG A C 1
ATOM 623 O O . ARG A 1 85 ? 4.225 -3.913 4.994 1.00 97.06 85 ARG A O 1
ATOM 630 N N . LEU A 1 86 ? 4.145 -1.913 6.026 1.00 96.62 86 LEU A N 1
ATOM 631 C CA . LEU A 1 86 ? 5.165 -1.274 5.198 1.00 96.62 86 LEU A CA 1
ATOM 632 C C . LEU A 1 86 ? 6.539 -1.284 5.885 1.00 96.62 86 LEU A C 1
ATOM 634 O O . LEU A 1 86 ? 6.650 -0.878 7.043 1.00 96.62 86 LEU A O 1
ATOM 638 N N . PRO A 1 87 ? 7.606 -1.705 5.188 1.00 93.06 87 PRO A N 1
ATOM 639 C CA . PRO A 1 87 ? 8.945 -1.750 5.757 1.00 93.06 87 PRO A CA 1
ATOM 640 C C . PRO A 1 87 ? 9.543 -0.349 5.971 1.00 93.06 87 PRO A C 1
ATOM 642 O O . PRO A 1 87 ? 9.202 0.609 5.283 1.00 93.06 87 PRO A O 1
ATOM 645 N N . HIS A 1 88 ? 10.475 -0.266 6.927 1.00 71.38 88 HIS A N 1
ATOM 646 C CA . HIS A 1 88 ? 11.529 0.752 7.096 1.00 71.38 88 HIS A CA 1
ATOM 647 C C . HIS A 1 88 ? 11.239 2.162 6.552 1.00 71.38 88 HIS A C 1
ATOM 649 O O . HIS A 1 88 ? 11.950 2.675 5.692 1.00 71.38 88 HIS A O 1
ATOM 655 N N . GLY A 1 89 ? 10.218 2.824 7.099 1.00 84.38 89 GLY A N 1
ATOM 656 C CA . GLY A 1 89 ? 9.923 4.216 6.764 1.00 84.38 89 GLY A CA 1
ATOM 657 C C . GLY A 1 89 ? 9.001 4.407 5.559 1.00 84.38 89 GLY A C 1
ATOM 658 O O . GLY A 1 89 ? 8.819 5.551 5.151 1.00 84.38 89 GLY A O 1
ATOM 659 N N . GLY A 1 90 ? 8.367 3.350 5.048 1.00 92.81 90 GLY A N 1
ATOM 660 C CA . GLY A 1 90 ? 7.263 3.446 4.088 1.00 92.81 90 GLY A CA 1
ATOM 661 C C . GLY A 1 90 ? 5.935 3.904 4.706 1.00 92.81 90 GLY A C 1
ATOM 662 O O . GLY A 1 90 ? 5.031 4.283 3.979 1.00 92.81 90 GLY A O 1
ATOM 663 N N . ALA A 1 91 ? 5.800 3.917 6.035 1.00 96.62 91 ALA A N 1
ATOM 664 C CA . ALA A 1 91 ? 4.602 4.404 6.723 1.00 96.62 91 ALA A CA 1
ATOM 665 C C . ALA A 1 91 ? 4.847 5.746 7.427 1.00 96.62 91 ALA A C 1
ATOM 667 O O . ALA A 1 91 ? 5.895 5.961 8.050 1.00 96.62 91 ALA A O 1
ATOM 668 N N . ARG A 1 92 ? 3.864 6.643 7.370 1.00 95.62 92 ARG A N 1
ATOM 669 C CA . ARG A 1 92 ? 3.805 7.885 8.149 1.00 95.62 92 ARG A CA 1
ATOM 670 C C . ARG A 1 92 ? 2.440 7.997 8.816 1.00 95.62 92 ARG A C 1
ATOM 672 O O . ARG A 1 92 ? 1.422 7.704 8.201 1.00 95.62 92 ARG A O 1
ATOM 679 N N . SER A 1 93 ? 2.433 8.426 10.073 1.00 94.94 93 SER A N 1
ATOM 680 C CA . SER A 1 93 ? 1.201 8.781 10.773 1.00 94.94 93 SER A CA 1
ATOM 681 C C . SER A 1 93 ? 1.033 10.296 10.769 1.00 94.94 93 SER A C 1
ATOM 683 O O . SER A 1 93 ? 2.015 11.012 10.980 1.00 94.94 93 SER A O 1
ATOM 685 N N . GLY A 1 94 ? -0.189 10.771 10.538 1.00 92.69 94 GLY A N 1
ATOM 686 C CA . GLY A 1 94 ? -0.540 12.186 10.627 1.00 92.69 94 GLY A CA 1
ATOM 687 C C . GLY A 1 94 ? -1.229 12.727 9.380 1.00 92.69 94 GLY A C 1
ATOM 688 O O . GLY A 1 94 ? -1.753 11.978 8.559 1.00 92.69 94 GLY A O 1
ATOM 689 N N . ASP A 1 95 ? -1.251 14.053 9.273 1.00 91.00 95 ASP A N 1
ATOM 690 C CA . ASP A 1 95 ? -1.875 14.762 8.160 1.00 91.00 95 ASP A CA 1
ATOM 691 C C . ASP A 1 95 ? -0.959 14.756 6.928 1.00 91.00 95 ASP A C 1
ATOM 693 O O . ASP A 1 95 ? 0.163 15.269 6.964 1.00 91.00 95 ASP A O 1
ATOM 697 N N . ALA A 1 96 ? -1.452 14.201 5.821 1.00 90.12 96 ALA A N 1
ATOM 698 C CA . ALA A 1 96 ? -0.745 14.197 4.548 1.00 90.12 96 ALA A CA 1
ATOM 699 C C . ALA A 1 96 ? -0.472 15.611 4.008 1.00 90.12 96 ALA A C 1
ATOM 701 O O . ALA A 1 96 ? 0.510 15.798 3.293 1.00 90.12 96 ALA A O 1
ATOM 702 N N . LEU A 1 97 ? -1.274 16.617 4.378 1.00 87.50 97 LEU A N 1
ATOM 703 C CA . LEU A 1 97 ? -1.044 18.018 4.004 1.00 87.50 97 LEU A CA 1
ATOM 704 C C . LEU A 1 97 ? 0.172 18.628 4.713 1.00 87.50 97 LEU A C 1
ATOM 706 O O . LEU A 1 97 ? 0.757 19.587 4.214 1.00 87.50 97 LEU A O 1
ATOM 710 N N . ALA A 1 98 ? 0.566 18.072 5.860 1.00 86.06 98 ALA A N 1
ATOM 711 C CA . ALA A 1 98 ? 1.765 18.474 6.589 1.00 86.06 98 ALA A CA 1
ATOM 712 C C . ALA A 1 98 ? 3.015 17.689 6.152 1.00 86.06 98 ALA A C 1
ATOM 714 O O . ALA A 1 98 ? 4.124 17.982 6.608 1.00 86.06 98 ALA A O 1
ATOM 715 N N . PHE A 1 99 ? 2.860 16.682 5.287 1.00 82.50 99 PHE A N 1
ATOM 716 C CA . PHE A 1 99 ? 3.964 15.847 4.841 1.00 82.50 99 PHE A CA 1
ATOM 717 C C . PHE A 1 99 ? 4.700 16.473 3.651 1.00 82.50 99 PHE A C 1
ATOM 719 O O . PHE A 1 99 ? 4.144 16.649 2.570 1.00 82.50 99 PHE A O 1
ATOM 726 N N . GLY A 1 100 ? 5.986 16.772 3.844 1.00 75.31 100 GLY A N 1
ATOM 727 C CA . GLY A 1 100 ? 6.886 17.223 2.785 1.00 75.31 100 GLY A CA 1
ATOM 728 C C . GLY A 1 100 ? 7.807 16.103 2.308 1.00 75.31 100 GLY A C 1
ATOM 729 O O . GLY A 1 100 ? 8.455 15.438 3.117 1.00 75.31 100 GLY A O 1
ATOM 730 N N . ILE A 1 101 ? 7.924 15.929 0.990 1.00 67.56 101 ILE A N 1
ATOM 731 C CA . ILE A 1 101 ? 8.993 15.124 0.387 1.00 67.56 101 ILE A CA 1
ATOM 732 C C . ILE A 1 101 ? 10.174 16.064 0.141 1.00 67.56 101 ILE A C 1
ATOM 734 O O . ILE A 1 101 ? 10.133 16.903 -0.757 1.00 67.56 101 ILE A O 1
ATOM 738 N N . ALA A 1 102 ? 11.225 15.951 0.953 1.00 63.72 102 ALA A N 1
ATOM 739 C CA . ALA A 1 102 ? 12.473 16.647 0.675 1.00 63.72 102 ALA A CA 1
ATOM 740 C C . ALA A 1 102 ? 13.171 15.947 -0.500 1.00 63.72 102 ALA A C 1
ATOM 742 O O . ALA A 1 102 ? 13.545 14.779 -0.394 1.00 63.72 102 ALA A O 1
ATOM 743 N N . ALA A 1 103 ? 13.346 16.647 -1.621 1.00 54.62 103 ALA A N 1
ATOM 744 C CA . ALA A 1 103 ? 14.227 16.172 -2.677 1.00 54.62 103 ALA A CA 1
ATOM 745 C C . ALA A 1 103 ? 15.667 16.206 -2.147 1.00 54.62 103 ALA A C 1
ATOM 747 O O . ALA A 1 103 ? 16.176 17.272 -1.797 1.00 54.62 103 ALA A O 1
ATOM 748 N N . SER A 1 104 ? 16.335 15.054 -2.073 1.00 52.41 104 SER A N 1
ATOM 749 C CA . SER A 1 104 ? 17.790 15.063 -1.943 1.00 52.41 104 SER A CA 1
ATOM 750 C C . SER A 1 104 ? 18.371 15.636 -3.240 1.00 52.41 104 SER A C 1
ATOM 752 O O . SER A 1 104 ? 17.987 15.165 -4.314 1.00 52.41 104 SER A O 1
ATOM 754 N N . PRO A 1 105 ? 19.263 16.642 -3.184 1.00 45.84 105 PRO A N 1
ATOM 755 C CA . PRO A 1 105 ? 19.999 17.056 -4.370 1.00 45.84 105 PRO A CA 1
ATOM 756 C C . PRO A 1 105 ? 20.769 15.837 -4.892 1.00 45.84 105 PRO A C 1
ATOM 758 O O . PRO A 1 105 ? 21.395 15.122 -4.109 1.00 45.84 105 PRO A O 1
ATOM 761 N N . GLY A 1 106 ? 20.616 15.556 -6.187 1.00 52.47 106 GLY A N 1
ATOM 762 C CA . GLY A 1 106 ? 21.144 14.353 -6.829 1.00 52.47 106 GLY A CA 1
ATOM 763 C C . GLY A 1 106 ? 22.647 14.175 -6.602 1.00 52.47 106 GLY A C 1
ATOM 764 O O . GLY A 1 106 ? 23.394 15.154 -6.605 1.00 52.47 106 GLY A O 1
ATOM 765 N N . ALA A 1 107 ? 23.044 12.920 -6.385 1.00 36.62 107 ALA A N 1
ATOM 766 C CA . ALA A 1 107 ? 24.425 12.456 -6.471 1.00 36.62 107 ALA A CA 1
ATOM 767 C C . ALA A 1 107 ? 24.795 12.171 -7.931 1.00 36.62 107 ALA A C 1
ATOM 769 O O . ALA A 1 107 ? 23.891 11.718 -8.673 1.00 36.62 107 ALA A O 1
#

Solvent-accessible surface area (backbone atoms only — not comparable to full-atom values): 6461 Å² total; per-residue (Å²): 131,86,74,76,89,70,86,40,68,92,78,53,75,82,72,59,75,88,50,40,66,64,58,29,73,74,60,85,79,64,64,94,81,47,94,76,72,70,48,74,34,65,73,29,46,48,34,61,57,57,24,52,34,34,10,62,64,67,74,38,59,59,81,63,16,20,75,33,35,38,32,19,13,63,55,68,72,34,22,52,43,17,46,73,61,24,52,96,77,19,41,44,74,42,62,51,88,75,62,79,83,80,79,73,81,82,132